Protein AF-A0A1B0GMY0-F1 (afdb_monomer)

Foldseek 3Di:
DWPDWADQDPPVRDTDTKDKDKDKDADQVQADDDPDQKDKDDVVVVVVDDDDPDDDPPCPDKDQPPPDDFQWTWMAGNRRMIMIIGIID

InterPro domains:
  IPR006201 Neurotransmitter-gated ion-channel [PTHR18945] (2-83)
  IPR006202 Neurotransmitter-gated ion-channel ligand-binding domain [PF02931] (2-88)
  IPR036734 Neurotransmitter-gated ion-channel ligand-binding domain superfamily [G3DSA:2.70.170.10] (1-89)
  IPR036734 Neurotransmitter-gated ion-channel ligand-binding domain superfamily [SSF63712] (2-88)

Nearest PDB structures (foldseek):
  7qna-assembly1_A  TM=9.754E-01  e=8.833E-07  Homo sapiens
  8bhg-assembly1_A  TM=9.644E-01  e=6.723E-07  Homo sapiens
  6dw1-assembly1_A  TM=9.597E-01  e=6.028E-07  Rattus norvegicus
  6x40-assembly1_E  TM=9.676E-01  e=7.499E-07  Homo sapiens
  8bej-assembly1_A  TM=9.546E-01  e=8.833E-07  Homo sapiens

Structure (mmCIF, N/CA/C/O backbone):
data_AF-A0A1B0GMY0-F1
#
_entry.id   AF-A0A1B0GMY0-F1
#
loop_
_atom_site.group_PDB
_atom_site.id
_atom_site.type_symbol
_atom_site.label_atom_id
_atom_site.label_alt_id
_atom_site.label_comp_id
_atom_site.label_asym_id
_atom_site.label_entity_id
_atom_site.label_seq_id
_atom_site.pdbx_PDB_ins_code
_atom_site.Cartn_x
_atom_site.Cartn_y
_atom_site.Cartn_z
_atom_site.occupancy
_atom_site.B_iso_or_equiv
_atom_site.auth_seq_id
_atom_site.auth_comp_id
_atom_site.auth_asym_id
_atom_site.auth_atom_id
_atom_site.pdbx_PDB_model_num
ATOM 1 N N . MET A 1 1 ? -2.503 6.106 -7.663 1.00 82.12 1 MET A N 1
ATOM 2 C CA . MET A 1 1 ? -2.270 7.432 -8.282 1.00 82.12 1 MET A CA 1
ATOM 3 C C . MET A 1 1 ? -0.840 7.452 -8.762 1.00 82.12 1 MET A C 1
ATOM 5 O O . MET A 1 1 ? 0.032 7.117 -7.972 1.00 82.12 1 MET A O 1
ATOM 9 N N . VAL A 1 2 ? -0.618 7.796 -10.026 1.00 85.38 2 VAL A N 1
ATOM 10 C CA . VAL A 1 2 ? 0.728 7.919 -10.599 1.00 85.38 2 VAL A CA 1
ATOM 11 C C . VAL A 1 2 ? 1.276 9.293 -10.236 1.00 85.38 2 VAL A C 1
ATOM 13 O O . VAL A 1 2 ? 0.558 10.279 -10.388 1.00 85.38 2 VAL A O 1
ATOM 16 N N . ARG A 1 3 ? 2.498 9.353 -9.707 1.00 86.19 3 ARG A N 1
ATOM 17 C CA . ARG A 1 3 ? 3.188 10.614 -9.411 1.00 86.19 3 ARG A CA 1
ATOM 18 C C . ARG A 1 3 ? 4.094 11.029 -10.552 1.00 86.19 3 ARG A C 1
ATOM 20 O O . ARG A 1 3 ? 4.066 12.185 -10.952 1.00 86.19 3 ARG A O 1
ATOM 27 N N . SER A 1 4 ? 4.860 10.085 -11.077 1.00 88.00 4 SER A N 1
ATOM 28 C CA . SER A 1 4 ? 5.717 10.316 -12.228 1.00 88.00 4 SER A CA 1
ATOM 29 C C . SER A 1 4 ? 5.908 9.032 -13.019 1.00 88.00 4 SER A C 1
ATOM 31 O O . SER A 1 4 ? 5.891 7.924 -12.479 1.00 88.00 4 SER A O 1
ATOM 33 N N . MET A 1 5 ? 6.096 9.218 -14.319 1.00 88.75 5 MET A N 1
ATOM 34 C CA . MET A 1 5 ? 6.691 8.224 -15.198 1.00 88.75 5 MET A CA 1
ATOM 35 C C . MET A 1 5 ? 8.177 8.573 -15.273 1.00 88.75 5 MET A C 1
ATOM 37 O O . MET A 1 5 ? 8.526 9.701 -15.621 1.00 88.75 5 MET A O 1
ATOM 41 N N . GLY A 1 6 ? 9.028 7.649 -14.846 1.00 85.62 6 GLY A N 1
ATOM 42 C CA . GLY A 1 6 ? 10.476 7.787 -14.908 1.00 85.62 6 GLY A CA 1
ATOM 43 C C . GLY A 1 6 ? 11.024 7.498 -16.311 1.00 85.62 6 GLY A C 1
ATOM 44 O O . GLY A 1 6 ? 10.256 7.427 -17.274 1.00 85.62 6 GLY A O 1
ATOM 45 N N . PRO A 1 7 ? 12.351 7.342 -16.448 1.00 88.50 7 PRO A N 1
ATOM 46 C CA . PRO A 1 7 ? 12.974 7.077 -17.738 1.00 88.50 7 PRO A CA 1
ATOM 47 C C . PRO A 1 7 ? 12.454 5.777 -18.358 1.00 88.50 7 PRO A C 1
ATOM 49 O O . PRO A 1 7 ? 12.161 4.805 -17.656 1.00 88.50 7 PRO A O 1
ATOM 52 N N . ILE A 1 8 ? 12.370 5.781 -19.686 1.00 90.44 8 ILE A N 1
ATOM 53 C CA . ILE A 1 8 ? 12.076 4.609 -20.507 1.00 90.44 8 ILE A CA 1
ATOM 54 C C . ILE A 1 8 ? 13.398 4.179 -21.149 1.00 90.44 8 ILE A C 1
ATOM 56 O O . ILE A 1 8 ? 14.040 4.982 -21.824 1.00 90.44 8 ILE A O 1
ATOM 60 N N . SER A 1 9 ? 13.818 2.935 -20.923 1.00 90.31 9 SER A N 1
ATOM 61 C CA . SER A 1 9 ? 14.940 2.315 -21.635 1.00 90.31 9 SER A CA 1
ATOM 62 C C . SER A 1 9 ? 14.387 1.525 -22.814 1.00 90.31 9 SER A C 1
ATOM 64 O O . SER A 1 9 ? 13.731 0.499 -22.627 1.00 90.31 9 SER A O 1
ATOM 66 N N . GLU A 1 10 ? 14.650 1.992 -24.034 1.00 90.12 10 GLU A N 1
ATOM 67 C CA . GLU A 1 10 ? 14.293 1.264 -25.259 1.00 90.12 10 GLU A CA 1
ATOM 68 C C . GLU A 1 10 ? 15.144 0.002 -25.434 1.00 90.12 10 GLU A C 1
ATOM 70 O O . GLU A 1 10 ? 14.636 -1.027 -25.872 1.00 90.12 10 GLU A O 1
ATOM 75 N N . VAL A 1 11 ? 16.418 0.061 -25.023 1.00 94.31 11 VAL A N 1
ATOM 76 C CA . VAL A 1 11 ? 17.368 -1.061 -25.103 1.00 94.31 11 VAL A CA 1
ATOM 77 C C . VAL A 1 11 ? 16.919 -2.221 -24.214 1.00 94.31 11 VAL A C 1
ATOM 79 O O . VAL A 1 11 ? 16.939 -3.372 -24.640 1.00 94.31 11 VAL A O 1
ATOM 82 N N . ASP A 1 12 ? 16.470 -1.920 -22.993 1.00 89.31 12 ASP A N 1
ATOM 83 C CA . ASP A 1 12 ? 16.060 -2.942 -22.021 1.00 89.31 12 ASP A CA 1
ATOM 84 C C . ASP A 1 12 ? 14.553 -3.234 -22.036 1.00 89.31 12 ASP A C 1
ATOM 86 O O . ASP A 1 12 ? 14.091 -4.116 -21.296 1.00 89.31 12 ASP A O 1
ATOM 90 N N . MET A 1 13 ? 13.793 -2.472 -22.832 1.00 91.12 13 MET A N 1
ATOM 91 C CA . MET A 1 13 ? 12.329 -2.427 -22.838 1.00 91.12 13 MET A CA 1
ATOM 92 C C . MET A 1 13 ? 11.750 -2.250 -21.424 1.00 91.12 13 MET A C 1
ATOM 94 O O . MET A 1 13 ? 10.873 -3.002 -20.992 1.00 91.12 13 MET A O 1
ATOM 98 N N . THR A 1 14 ? 12.272 -1.282 -20.666 1.00 88.44 14 THR A N 1
ATOM 99 C CA . THR A 1 14 ? 11.854 -1.005 -19.281 1.00 88.44 14 THR A CA 1
ATOM 100 C C . THR A 1 14 ? 11.403 0.430 -19.088 1.00 88.44 14 THR A C 1
ATOM 102 O O . THR A 1 14 ? 11.776 1.329 -19.835 1.00 88.44 14 THR A O 1
ATOM 105 N N . TYR A 1 15 ? 10.599 0.650 -18.052 1.00 87.75 15 TYR A N 1
ATOM 106 C CA . TYR A 1 15 ? 10.249 1.978 -17.574 1.00 87.75 15 TYR A CA 1
ATOM 107 C C . TYR A 1 15 ? 10.256 1.994 -16.044 1.00 87.75 15 TYR A C 1
ATOM 109 O O . TYR A 1 15 ? 10.027 0.962 -15.407 1.00 87.75 15 TYR A O 1
ATOM 117 N N . SER A 1 16 ? 10.499 3.163 -15.457 1.00 86.81 16 SER A N 1
ATOM 118 C CA . SER A 1 16 ? 10.347 3.397 -14.014 1.00 86.81 16 SER A CA 1
ATOM 119 C C . SER A 1 16 ? 9.060 4.168 -13.723 1.00 86.81 16 SER A C 1
ATOM 121 O O . SER A 1 16 ? 8.584 4.925 -14.571 1.00 86.81 16 SER A O 1
ATOM 123 N N . MET A 1 17 ? 8.476 4.006 -12.535 1.00 87.06 17 MET A N 1
ATOM 124 C CA . MET A 1 17 ? 7.206 4.656 -12.197 1.00 87.06 17 MET A CA 1
ATOM 125 C C . MET A 1 17 ? 7.061 4.868 -10.690 1.00 87.06 17 MET A C 1
ATOM 127 O O . MET A 1 17 ? 6.988 3.902 -9.945 1.00 87.06 17 MET A O 1
ATOM 131 N N . ASP A 1 18 ? 6.889 6.118 -10.250 1.00 86.44 18 ASP A N 1
ATOM 132 C CA . ASP A 1 18 ? 6.528 6.428 -8.858 1.00 86.44 18 ASP A CA 1
ATOM 133 C C . ASP A 1 18 ? 5.003 6.494 -8.732 1.00 86.44 18 ASP A C 1
ATOM 135 O O . ASP A 1 18 ? 4.332 7.272 -9.425 1.00 86.44 18 ASP A O 1
ATOM 139 N N . CYS A 1 19 ? 4.424 5.694 -7.839 1.00 86.81 19 CYS A N 1
ATOM 140 C CA . CYS A 1 19 ? 2.990 5.702 -7.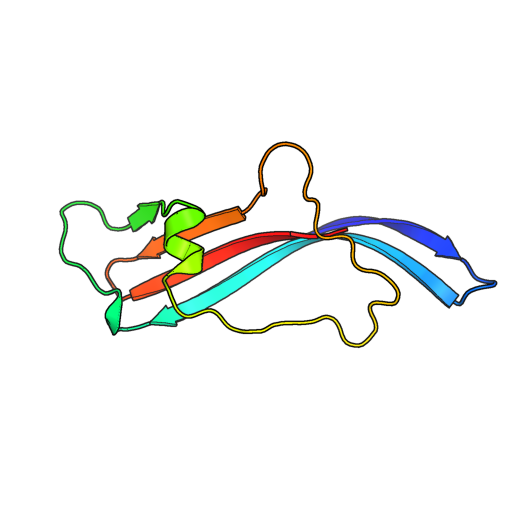603 1.00 86.81 19 CYS A CA 1
ATOM 141 C C . CYS A 1 19 ? 2.593 5.451 -6.146 1.00 86.81 19 CYS A C 1
ATOM 143 O O . CYS A 1 19 ? 3.247 4.751 -5.376 1.00 86.81 19 CYS A O 1
ATOM 145 N N . TYR A 1 20 ? 1.429 5.990 -5.781 1.00 88.12 20 TYR A N 1
ATOM 146 C CA . TYR A 1 20 ? 0.688 5.538 -4.611 1.00 88.12 20 TYR A CA 1
ATOM 147 C C . TYR A 1 20 ? -0.208 4.368 -4.993 1.00 88.12 20 TYR A C 1
ATOM 149 O O . TYR A 1 20 ? -1.205 4.538 -5.714 1.00 88.12 20 TYR A O 1
ATOM 157 N N . PHE A 1 21 ? 0.126 3.203 -4.457 1.00 88.94 21 PHE A N 1
ATOM 158 C CA . PHE A 1 21 ? -0.655 1.988 -4.553 1.00 88.94 21 PHE A CA 1
ATOM 159 C C . PHE A 1 21 ? -1.628 1.909 -3.377 1.00 88.94 21 PHE A C 1
ATOM 161 O O . PHE A 1 21 ? -1.215 1.918 -2.217 1.00 88.94 21 PHE A O 1
ATOM 168 N N . ARG A 1 22 ? -2.930 1.882 -3.676 1.00 92.69 22 ARG A N 1
ATOM 169 C CA . ARG A 1 22 ? -3.998 1.831 -2.672 1.00 92.69 22 ARG A CA 1
ATOM 170 C C . ARG A 1 22 ? -4.822 0.574 -2.852 1.00 92.69 22 ARG A C 1
ATOM 172 O O . ARG A 1 22 ? -5.256 0.278 -3.960 1.00 92.69 22 ARG A O 1
ATOM 179 N N . GLN A 1 23 ? -5.076 -0.108 -1.749 1.00 93.38 23 GLN A N 1
ATOM 180 C CA . GLN A 1 23 ? -5.904 -1.300 -1.684 1.00 93.38 23 GLN A CA 1
ATOM 181 C C . GLN A 1 23 ? -6.977 -1.093 -0.628 1.00 93.38 23 GLN A C 1
ATOM 183 O O . GLN A 1 23 ? -6.720 -0.497 0.420 1.00 93.38 23 GLN A O 1
ATOM 188 N N . SER A 1 24 ? -8.175 -1.598 -0.895 1.00 95.44 24 SER A N 1
ATOM 189 C CA . SER A 1 24 ? -9.224 -1.665 0.109 1.00 95.44 24 SER A CA 1
ATOM 190 C C . SER A 1 24 ? -9.868 -3.037 0.085 1.00 95.44 24 SER A C 1
ATOM 192 O O . SER A 1 24 ? -10.169 -3.567 -0.983 1.00 95.44 24 SER A O 1
ATOM 194 N N . TRP A 1 25 ? -10.039 -3.611 1.268 1.00 96.19 25 TRP A N 1
ATOM 195 C CA . TRP A 1 25 ? -10.720 -4.881 1.471 1.00 96.19 25 TRP A CA 1
ATOM 196 C C . TRP A 1 25 ? -11.547 -4.812 2.751 1.00 96.19 25 TRP A C 1
ATOM 198 O O . TRP A 1 25 ? -11.337 -3.937 3.590 1.00 96.19 25 TRP A O 1
ATOM 208 N N . VAL A 1 26 ? -12.500 -5.727 2.898 1.00 96.69 26 VAL A N 1
ATOM 209 C CA . VAL A 1 26 ? -13.322 -5.845 4.106 1.00 96.69 26 VAL A CA 1
ATOM 210 C C . VAL A 1 26 ? -12.901 -7.099 4.858 1.00 96.69 26 VAL A C 1
ATOM 212 O O . VAL A 1 26 ? -12.962 -8.196 4.308 1.00 96.69 26 VAL A O 1
ATOM 215 N N . ASP A 1 27 ? -12.498 -6.937 6.116 1.00 95.88 27 ASP A N 1
ATOM 216 C CA . ASP A 1 27 ? -12.247 -8.029 7.052 1.00 95.88 27 ASP A CA 1
ATOM 217 C C . ASP A 1 27 ? -13.158 -7.866 8.274 1.00 95.88 27 ASP A C 1
ATOM 219 O O . ASP A 1 27 ? -12.890 -7.078 9.180 1.00 95.88 27 ASP A O 1
ATOM 223 N N . ARG A 1 28 ? -14.251 -8.638 8.310 1.00 95.62 28 ARG A N 1
ATOM 224 C CA . ARG A 1 28 ? -15.261 -8.562 9.382 1.00 95.62 28 ARG A CA 1
ATOM 225 C C . ARG A 1 28 ? -14.692 -8.870 10.771 1.00 95.62 28 ARG A C 1
ATOM 227 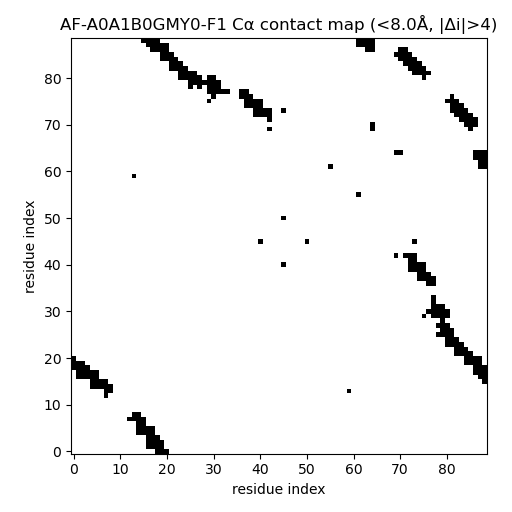O O . ARG A 1 28 ? -15.278 -8.450 11.760 1.00 95.62 28 ARG A O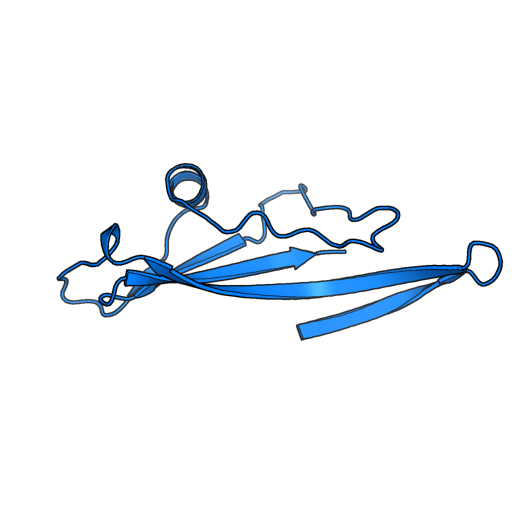 1
ATOM 234 N N . ARG A 1 29 ? -13.557 -9.575 10.861 1.00 95.69 29 ARG A N 1
ATOM 235 C CA . ARG A 1 29 ? -12.888 -9.883 12.139 1.00 95.69 29 ARG A CA 1
ATOM 236 C C . ARG A 1 29 ? -12.271 -8.641 12.784 1.00 95.69 29 ARG A C 1
ATOM 238 O O . ARG A 1 29 ? -11.956 -8.673 13.966 1.00 95.69 29 ARG A O 1
ATOM 245 N N . LEU A 1 30 ? -12.074 -7.578 12.003 1.00 95.12 30 LEU A N 1
ATOM 246 C CA . LEU A 1 30 ? -11.530 -6.299 12.451 1.00 95.12 30 LEU A CA 1
ATOM 247 C C . LEU A 1 30 ? -12.624 -5.256 12.733 1.00 95.12 30 LEU A C 1
ATOM 249 O O . LEU A 1 30 ? -12.294 -4.105 13.005 1.00 95.12 30 LEU A O 1
ATOM 253 N N . ALA A 1 31 ? -13.908 -5.618 12.652 1.00 95.19 31 ALA A N 1
ATOM 254 C CA . ALA A 1 31 ? -14.989 -4.708 13.015 1.00 95.19 31 ALA A CA 1
ATOM 255 C C . ALA A 1 31 ? -14.895 -4.320 14.500 1.00 95.19 31 ALA A C 1
ATOM 257 O O . ALA A 1 31 ? -14.532 -5.135 15.351 1.00 95.19 31 ALA A O 1
ATOM 258 N N . PHE A 1 32 ? -15.215 -3.066 14.810 1.00 93.81 32 PHE A N 1
ATOM 259 C CA . PHE A 1 32 ? -15.129 -2.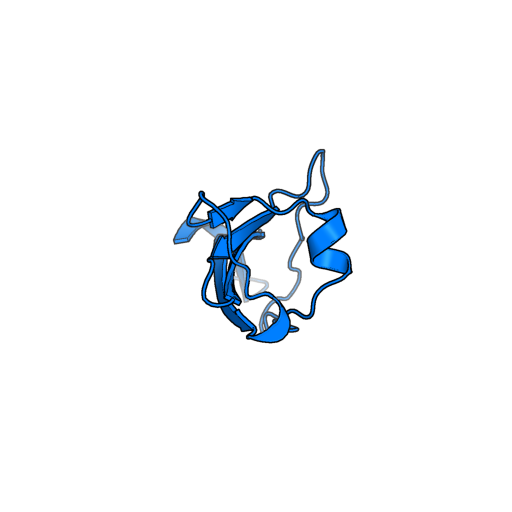533 16.167 1.00 93.81 32 PHE A CA 1
ATOM 260 C C . PHE A 1 32 ? -16.242 -1.517 16.430 1.00 93.81 32 PHE A C 1
ATOM 262 O O . PHE A 1 32 ? -16.725 -0.852 15.516 1.00 93.81 32 PHE A O 1
ATOM 269 N N . HIS A 1 33 ? -16.613 -1.367 17.701 1.00 93.50 33 HIS A N 1
ATOM 270 C CA . HIS A 1 33 ? -17.551 -0.345 18.161 1.00 93.50 33 HIS A CA 1
ATOM 271 C C . HIS A 1 33 ? -16.799 0.675 19.017 1.00 93.50 33 HIS A C 1
ATOM 273 O O . HIS A 1 33 ? -16.337 0.355 20.110 1.00 93.50 33 HIS A O 1
ATOM 279 N N . ALA A 1 34 ? -16.653 1.897 18.511 1.00 89.75 34 ALA A N 1
ATOM 280 C CA . ALA A 1 34 ? -16.042 3.013 19.228 1.00 89.75 34 ALA A CA 1
ATOM 281 C C . ALA A 1 34 ? -16.752 4.324 18.863 1.00 89.75 34 ALA A C 1
ATOM 283 O O . ALA A 1 34 ? -17.534 4.368 17.922 1.00 89.75 34 ALA A O 1
ATOM 284 N N . ALA A 1 35 ? -16.462 5.410 19.582 1.00 89.12 35 ALA A N 1
ATOM 285 C CA . ALA A 1 35 ? -16.996 6.732 19.240 1.00 89.12 35 ALA A CA 1
ATOM 286 C C . ALA A 1 35 ? -16.420 7.294 17.922 1.00 89.12 35 ALA A C 1
ATOM 288 O O . ALA A 1 35 ? -17.019 8.175 17.317 1.00 89.12 35 ALA A O 1
ATOM 289 N N . GLN A 1 36 ? -15.251 6.807 17.486 1.00 91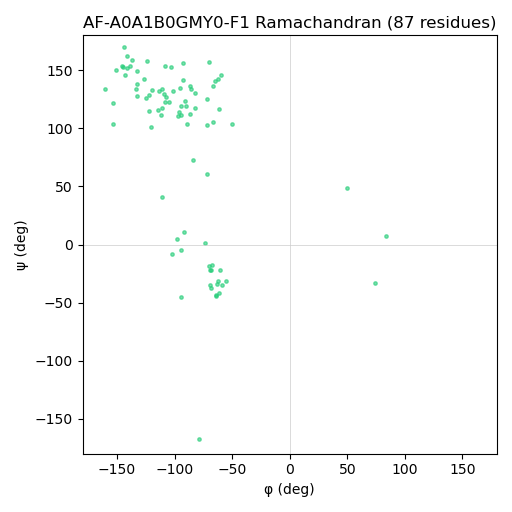.12 36 GLN A N 1
ATOM 290 C CA . GLN A 1 36 ? -14.626 7.192 16.218 1.00 91.12 36 GLN A CA 1
ATOM 291 C C . GLN A 1 36 ? -14.964 6.197 15.109 1.00 91.12 36 GLN A C 1
ATOM 293 O O . GLN A 1 36 ? -14.792 4.991 15.287 1.00 91.12 36 GLN A O 1
ATOM 298 N N . ASP A 1 37 ? -15.335 6.707 13.935 1.00 91.44 37 ASP A N 1
ATOM 299 C CA . ASP A 1 37 ? -15.674 5.897 12.753 1.00 91.44 37 ASP A CA 1
ATOM 300 C C . ASP A 1 37 ? -14.471 5.171 12.139 1.00 91.44 37 ASP A C 1
ATOM 302 O O . ASP A 1 37 ? -14.624 4.186 11.409 1.00 91.44 37 ASP A O 1
ATOM 306 N N . THR A 1 38 ? -13.256 5.662 12.409 1.00 93.56 38 THR A N 1
ATOM 307 C CA . THR A 1 38 ? -12.026 5.111 11.837 1.00 93.56 38 THR A CA 1
ATOM 308 C C . THR A 1 38 ? -10.864 5.126 12.818 1.00 93.56 38 THR A C 1
ATOM 310 O O . THR A 1 38 ? -10.696 6.087 13.564 1.00 93.56 38 THR A O 1
ATOM 313 N N . LEU A 1 39 ? -10.009 4.110 12.727 1.00 92.81 39 LEU A N 1
ATOM 314 C CA . LEU A 1 39 ? -8.744 4.000 13.446 1.00 92.81 39 LEU A CA 1
ATOM 315 C C . LEU A 1 39 ? -7.577 4.060 12.456 1.00 92.81 39 LEU A C 1
ATOM 317 O O . LEU A 1 39 ? -7.568 3.356 11.444 1.00 92.81 39 LEU A O 1
ATOM 321 N N . ALA A 1 40 ? -6.573 4.886 12.751 1.00 91.44 40 ALA A N 1
ATOM 322 C CA . ALA A 1 40 ? -5.286 4.832 12.064 1.00 91.44 40 ALA A CA 1
ATOM 323 C C . ALA A 1 40 ? -4.430 3.733 12.710 1.00 91.44 40 ALA A C 1
ATOM 325 O O . ALA A 1 40 ? -4.118 3.806 13.898 1.00 91.44 40 ALA A O 1
ATOM 326 N N . LEU A 1 41 ? -4.073 2.702 11.944 1.00 86.88 41 LEU A N 1
ATOM 327 C CA . LEU A 1 41 ? -3.291 1.576 12.452 1.00 86.88 41 LEU A CA 1
ATOM 328 C C . LEU A 1 41 ? -1.796 1.806 12.227 1.00 86.88 41 LEU A C 1
ATOM 330 O O . LEU A 1 41 ? -1.371 2.300 11.181 1.00 86.88 41 LEU A O 1
ATOM 334 N N . SER A 1 42 ? -0.987 1.395 13.204 1.00 85.44 42 SER A N 1
ATOM 335 C CA . SER A 1 42 ? 0.465 1.367 13.053 1.00 85.44 42 SER A CA 1
ATOM 336 C C . SER A 1 42 ? 0.895 0.271 12.073 1.00 85.44 42 SER A C 1
ATOM 338 O O . SER A 1 42 ? 0.210 -0.734 11.871 1.00 85.44 42 SER A O 1
ATOM 340 N N . ILE A 1 43 ? 2.083 0.425 11.495 1.00 80.88 43 ILE A N 1
ATOM 341 C CA . ILE A 1 43 ? 2.658 -0.566 10.573 1.00 80.88 43 ILE A CA 1
ATOM 342 C C . ILE A 1 43 ? 2.888 -1.911 11.285 1.00 80.88 43 ILE A C 1
ATOM 344 O O . ILE A 1 43 ? 2.713 -2.967 10.682 1.00 80.88 43 ILE A O 1
ATOM 348 N N . SER A 1 44 ? 3.192 -1.894 12.586 1.00 84.94 44 SER A N 1
ATOM 349 C CA . SER A 1 44 ? 3.321 -3.107 13.404 1.00 84.94 44 SER A CA 1
ATOM 350 C C . SER A 1 44 ? 2.006 -3.884 13.513 1.00 84.94 44 SER A C 1
ATOM 352 O O . SER A 1 44 ? 2.017 -5.111 13.542 1.00 84.94 44 SER A O 1
ATOM 354 N N . MET A 1 45 ? 0.862 -3.190 13.533 1.00 85.12 45 MET A N 1
ATOM 355 C CA . MET A 1 45 ? -0.457 -3.827 13.493 1.00 85.12 45 MET A CA 1
ATOM 356 C C . MET A 1 45 ? -0.714 -4.477 12.127 1.00 85.12 45 MET A C 1
ATOM 358 O O . MET A 1 45 ? -1.261 -5.575 12.071 1.00 85.12 45 MET A O 1
ATOM 362 N N . LEU A 1 46 ? -0.269 -3.845 11.031 1.00 83.00 46 LEU A N 1
ATOM 363 C CA . LEU A 1 46 ? -0.409 -4.393 9.676 1.00 83.00 46 LEU A CA 1
ATOM 364 C C . LEU A 1 46 ? 0.278 -5.759 9.528 1.00 83.00 46 LEU A C 1
ATOM 366 O O . LEU A 1 46 ? -0.228 -6.623 8.822 1.00 83.00 46 LEU A O 1
ATOM 370 N N . ALA A 1 47 ? 1.402 -5.972 10.217 1.00 85.50 47 ALA A N 1
ATOM 371 C CA . ALA A 1 47 ? 2.102 -7.258 10.225 1.00 85.50 47 ALA A CA 1
ATOM 372 C C . ALA A 1 47 ? 1.318 -8.383 10.930 1.00 85.50 47 ALA A C 1
ATOM 374 O O . ALA A 1 47 ? 1.631 -9.555 10.744 1.00 85.50 47 ALA A O 1
ATOM 375 N N . ARG A 1 48 ? 0.311 -8.036 11.742 1.00 89.88 48 ARG A N 1
ATOM 376 C CA . ARG A 1 48 ? -0.497 -8.979 12.531 1.00 89.88 48 ARG A CA 1
ATOM 377 C C . ARG A 1 48 ? -1.874 -9.256 11.934 1.00 89.88 48 ARG A C 1
ATOM 379 O O . ARG A 1 48 ? -2.577 -10.123 12.445 1.00 89.88 48 ARG A O 1
ATOM 386 N N . ILE A 1 49 ? -2.270 -8.524 10.896 1.00 91.06 49 ILE A N 1
ATOM 387 C CA . ILE A 1 49 ? -3.553 -8.715 10.218 1.00 91.06 49 ILE A CA 1
ATOM 388 C C . ILE A 1 49 ? -3.334 -9.331 8.843 1.00 91.06 49 ILE A C 1
ATOM 390 O O . ILE A 1 49 ? -2.289 -9.162 8.214 1.00 91.06 49 ILE A O 1
ATOM 394 N N . TRP A 1 50 ? -4.347 -10.045 8.366 1.00 93.38 50 TRP A N 1
ATOM 395 C CA . TRP A 1 50 ? -4.334 -10.542 7.001 1.00 93.38 50 TRP A CA 1
ATOM 396 C C . TRP A 1 50 ? -4.364 -9.371 6.007 1.00 93.38 50 TRP A C 1
ATOM 398 O O . TRP A 1 50 ? -5.068 -8.378 6.209 1.00 93.38 50 TRP A O 1
ATOM 408 N N . LYS A 1 51 ? -3.605 -9.511 4.920 1.00 90.88 51 LYS A N 1
ATOM 409 C CA . LYS A 1 51 ? -3.568 -8.586 3.784 1.00 90.88 51 LYS A CA 1
ATOM 410 C C . LYS A 1 51 ? -3.454 -9.403 2.490 1.00 90.88 51 LYS A C 1
ATOM 412 O O . LYS A 1 51 ? -2.866 -10.484 2.533 1.00 90.88 51 LYS A O 1
ATOM 417 N N . PRO A 1 52 ? -3.947 -8.903 1.350 1.00 92.44 52 PRO A N 1
ATOM 418 C CA . PRO A 1 52 ? -3.748 -9.571 0.070 1.00 92.44 52 PRO A CA 1
ATOM 419 C C . PRO A 1 52 ? -2.266 -9.562 -0.342 1.00 92.44 52 PRO A C 1
ATOM 421 O O . PRO A 1 52 ? -1.599 -8.527 -0.275 1.00 92.44 52 PRO A O 1
ATOM 424 N N . ASP A 1 53 ? -1.765 -10.694 -0.833 1.00 89.94 53 ASP A N 1
ATOM 425 C CA . ASP A 1 53 ? -0.387 -10.835 -1.324 1.00 89.94 53 ASP A CA 1
ATOM 426 C C . ASP A 1 53 ? -0.283 -10.373 -2.785 1.00 89.94 53 ASP A C 1
ATOM 428 O O . ASP A 1 53 ? -0.207 -11.155 -3.729 1.00 89.94 53 ASP A O 1
ATOM 432 N N . THR A 1 54 ? -0.362 -9.056 -2.984 1.00 88.12 54 THR A N 1
ATOM 433 C CA . THR A 1 54 ? -0.362 -8.439 -4.320 1.00 88.12 54 THR A CA 1
ATOM 434 C C . THR A 1 54 ? 1.050 -8.193 -4.838 1.00 88.12 54 THR A C 1
ATOM 436 O O . THR A 1 54 ? 1.884 -7.644 -4.122 1.00 88.12 54 THR A O 1
ATOM 439 N N . TYR A 1 55 ? 1.297 -8.553 -6.099 1.00 84.56 55 TYR A N 1
ATOM 440 C CA . TYR A 1 55 ? 2.590 -8.409 -6.768 1.00 84.56 55 TYR A CA 1
ATOM 441 C C . TYR A 1 55 ? 2.428 -7.879 -8.203 1.00 84.56 55 TYR A C 1
ATOM 443 O O . TYR A 1 55 ? 1.357 -7.993 -8.801 1.00 84.56 55 TYR A O 1
ATOM 451 N N . PHE A 1 56 ? 3.495 -7.296 -8.758 1.00 83.88 56 PHE A N 1
ATOM 452 C CA . PHE A 1 56 ? 3.534 -6.805 -10.138 1.00 83.88 56 PHE A CA 1
ATOM 453 C C . PHE A 1 56 ? 4.177 -7.852 -11.044 1.00 83.88 56 PHE A C 1
ATOM 455 O O . PHE A 1 56 ? 5.379 -8.078 -10.962 1.00 83.88 56 PHE A O 1
ATOM 462 N N . TYR A 1 57 ? 3.387 -8.466 -11.924 1.00 82.56 57 TYR A N 1
ATOM 463 C CA . TYR A 1 57 ? 3.860 -9.545 -12.798 1.00 82.56 57 TYR A CA 1
ATOM 464 C C . TYR A 1 57 ? 4.991 -9.104 -13.747 1.00 82.56 57 TYR A C 1
ATOM 466 O O . TYR A 1 57 ? 5.987 -9.802 -13.886 1.00 82.56 57 TYR A O 1
ATOM 474 N N . ASN A 1 58 ? 4.878 -7.906 -14.329 1.00 83.31 58 ASN A N 1
ATOM 475 C CA . ASN A 1 58 ? 5.880 -7.342 -15.246 1.00 83.31 58 ASN A CA 1
ATOM 476 C C . ASN A 1 58 ? 6.931 -6.469 -14.537 1.00 83.31 58 ASN A C 1
ATOM 478 O O . ASN A 1 58 ? 7.679 -5.740 -15.189 1.00 83.31 58 ASN A O 1
ATOM 482 N N . GLY A 1 59 ? 6.967 -6.481 -13.203 1.00 74.00 59 GLY A N 1
ATOM 483 C CA . GLY A 1 59 ? 7.964 -5.730 -12.450 1.00 74.00 59 GLY A CA 1
ATOM 484 C C . GLY A 1 59 ? 9.332 -6.386 -12.598 1.00 74.00 59 GLY A C 1
ATOM 485 O O . GLY A 1 59 ? 9.591 -7.389 -11.945 1.00 74.00 59 GLY A O 1
ATOM 486 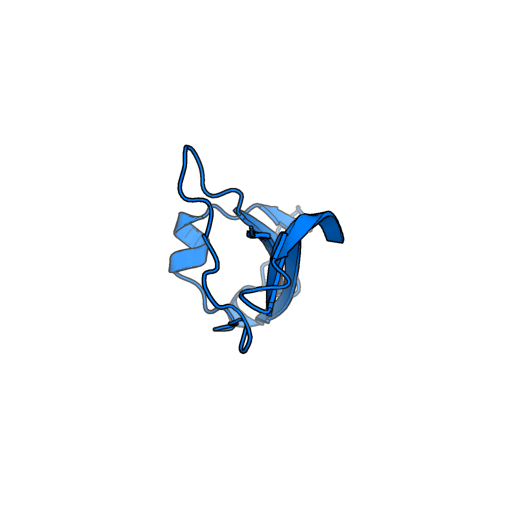N N . LYS A 1 60 ? 10.221 -5.821 -13.427 1.00 73.00 60 LYS A N 1
ATOM 487 C CA . LYS A 1 60 ? 11.616 -6.296 -13.526 1.00 73.00 60 LYS A CA 1
ATOM 488 C C . LYS A 1 60 ? 12.358 -6.099 -12.199 1.00 73.00 60 LYS A C 1
ATOM 490 O O . LYS A 1 60 ? 13.045 -7.001 -11.736 1.00 73.00 60 LYS A O 1
ATOM 495 N N . GLN A 1 61 ? 12.184 -4.932 -11.576 1.00 66.31 61 GLN A N 1
ATOM 496 C CA . GLN A 1 61 ? 12.720 -4.611 -10.257 1.00 66.31 61 GLN A CA 1
ATOM 497 C C . GLN A 1 61 ? 11.830 -3.543 -9.614 1.00 66.31 61 GLN A C 1
ATOM 499 O O . GLN A 1 61 ? 11.876 -2.385 -10.006 1.00 66.31 61 GLN A O 1
ATOM 504 N N . SER A 1 62 ? 10.981 -3.935 -8.664 1.00 59.84 62 SER A N 1
ATOM 505 C CA . SER A 1 62 ? 10.187 -2.992 -7.868 1.00 59.84 62 SER A CA 1
ATOM 506 C C . SER A 1 62 ? 10.914 -2.734 -6.555 1.00 59.84 62 SER A C 1
ATOM 508 O O . SER A 1 62 ? 11.054 -3.659 -5.745 1.00 59.84 62 SER A O 1
ATOM 510 N N . TYR A 1 63 ? 11.388 -1.512 -6.327 1.00 57.59 63 TYR A N 1
ATOM 511 C CA . TYR A 1 63 ? 12.033 -1.179 -5.063 1.00 57.59 63 TYR A CA 1
ATOM 512 C C . TYR A 1 63 ? 10.960 -0.685 -4.094 1.00 57.59 63 TYR A C 1
ATOM 514 O O . TYR A 1 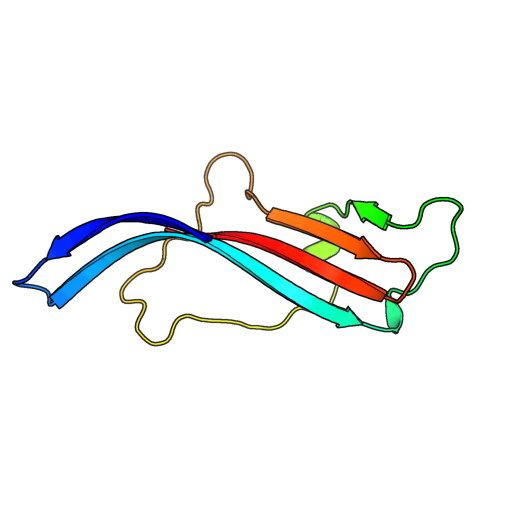63 ? 10.472 0.442 -4.174 1.00 57.59 63 TYR A O 1
ATOM 522 N N . LEU A 1 64 ? 10.567 -1.536 -3.142 1.00 58.34 64 LEU A N 1
ATOM 523 C CA . LEU A 1 64 ? 9.777 -1.061 -2.010 1.00 58.34 64 LEU A CA 1
ATOM 524 C C . LEU A 1 64 ? 10.675 -0.134 -1.188 1.00 58.34 64 LEU A C 1
ATOM 526 O O . LEU A 1 64 ? 11.580 -0.599 -0.495 1.00 58.34 64 LEU A O 1
ATOM 530 N N . HIS A 1 65 ? 10.429 1.175 -1.286 1.00 52.25 65 HIS A N 1
ATOM 531 C CA . HIS A 1 65 ? 11.153 2.205 -0.539 1.00 52.25 65 HIS A CA 1
ATOM 532 C C . HIS A 1 65 ? 11.204 1.857 0.949 1.00 52.25 65 HIS A C 1
ATOM 534 O O . HIS A 1 65 ? 10.219 1.999 1.677 1.00 52.25 65 HIS A O 1
ATOM 540 N N . THR A 1 66 ? 12.367 1.384 1.394 1.00 46.34 66 THR A N 1
ATOM 541 C CA . THR A 1 66 ? 12.647 1.008 2.786 1.00 46.34 66 THR A CA 1
ATOM 542 C C . THR A 1 66 ? 13.644 1.994 3.392 1.00 46.34 66 THR A C 1
ATOM 544 O O . THR A 1 66 ? 14.583 1.599 4.072 1.00 46.34 66 THR A O 1
ATOM 547 N N . ILE A 1 67 ? 13.493 3.293 3.113 1.00 36.44 67 ILE A N 1
ATOM 548 C CA . ILE A 1 67 ? 14.415 4.310 3.625 1.00 36.44 67 ILE A CA 1
ATOM 549 C C . ILE A 1 67 ? 13.626 5.352 4.433 1.00 36.44 67 ILE A C 1
ATOM 551 O O . ILE A 1 67 ? 12.742 6.034 3.926 1.00 36.44 67 ILE A O 1
ATOM 555 N N . THR A 1 68 ? 13.961 5.340 5.728 1.00 46.12 68 THR A N 1
ATOM 556 C CA . THR A 1 68 ? 13.585 6.151 6.906 1.00 46.12 68 THR A CA 1
ATOM 557 C C . THR A 1 68 ? 12.206 5.990 7.557 1.00 46.12 68 THR A C 1
ATOM 559 O O . THR A 1 68 ? 12.140 6.033 8.783 1.00 46.12 68 THR A O 1
ATOM 562 N N . THR A 1 69 ? 11.120 5.683 6.848 1.00 48.97 69 THR A N 1
ATOM 563 C CA . THR A 1 69 ? 9.861 5.169 7.445 1.00 48.97 69 THR A CA 1
ATOM 564 C C . THR A 1 69 ? 9.067 4.493 6.328 1.00 48.97 69 THR A C 1
ATOM 566 O O . THR A 1 69 ? 8.972 5.083 5.251 1.00 48.97 69 THR A O 1
ATOM 569 N N . PRO A 1 70 ? 8.490 3.283 6.489 1.00 56.28 70 PRO A N 1
ATOM 570 C CA . PRO A 1 70 ? 7.656 2.740 5.428 1.00 56.28 70 PRO A CA 1
ATOM 571 C C . PRO A 1 70 ? 6.487 3.709 5.249 1.00 56.28 70 PRO A C 1
ATOM 573 O O . PRO A 1 70 ? 5.712 3.902 6.182 1.00 56.28 70 PRO A O 1
ATOM 576 N N . ASN A 1 71 ? 6.373 4.339 4.077 1.00 64.62 71 ASN A N 1
ATOM 577 C CA . ASN A 1 71 ? 5.274 5.244 3.727 1.00 64.62 71 ASN A CA 1
ATOM 578 C C . ASN A 1 71 ? 3.989 4.431 3.516 1.00 64.62 71 ASN A C 1
ATOM 580 O O . ASN A 1 71 ? 3.448 4.357 2.413 1.00 64.62 71 ASN A O 1
ATOM 584 N N . LYS A 1 72 ? 3.568 3.740 4.574 1.00 74.69 72 LYS A N 1
ATOM 585 C CA . LYS A 1 72 ? 2.439 2.832 4.651 1.00 74.69 72 LYS A CA 1
ATOM 586 C C . LYS A 1 72 ? 1.437 3.457 5.598 1.00 74.69 72 LYS A C 1
ATOM 588 O O . LYS A 1 72 ? 1.708 3.628 6.783 1.00 74.69 72 LYS A O 1
ATOM 593 N N . PHE A 1 73 ? 0.282 3.792 5.058 1.00 83.69 73 PHE A N 1
ATOM 594 C CA . PHE A 1 73 ? -0.845 4.276 5.829 1.00 83.69 73 PHE A CA 1
ATOM 595 C C . PHE A 1 73 ? -1.923 3.198 5.839 1.00 83.69 73 PHE A C 1
ATOM 597 O O . PHE A 1 73 ? -2.280 2.675 4.781 1.00 83.69 73 PHE A O 1
ATOM 604 N N . VAL A 1 74 ? -2.424 2.867 7.028 1.00 90.44 74 VAL A N 1
ATOM 605 C CA . VAL A 1 74 ? -3.512 1.907 7.208 1.00 90.44 74 VAL A CA 1
ATOM 606 C C . VAL A 1 74 ? -4.629 2.576 7.990 1.00 90.44 74 VAL A C 1
ATOM 608 O O . VAL A 1 74 ? -4.406 3.091 9.086 1.00 90.44 74 VAL A O 1
ATOM 611 N N . ARG A 1 75 ? -5.840 2.544 7.442 1.00 94.00 75 ARG A N 1
ATOM 612 C CA . ARG A 1 75 ? -7.052 3.007 8.116 1.00 94.00 75 ARG A CA 1
ATOM 613 C C . ARG A 1 75 ? -8.054 1.871 8.191 1.00 94.00 75 ARG A C 1
ATOM 615 O O . ARG A 1 75 ? -8.350 1.250 7.177 1.00 94.00 75 ARG A O 1
ATOM 622 N N . LEU A 1 76 ? -8.560 1.620 9.387 1.00 95.12 76 LEU A N 1
ATOM 623 C CA . LEU A 1 76 ? -9.602 0.642 9.656 1.00 95.12 76 LEU A CA 1
ATOM 624 C C . LEU A 1 76 ? -10.903 1.384 9.957 1.00 95.12 76 LEU A C 1
ATOM 626 O O . LEU A 1 76 ? -10.920 2.270 10.807 1.00 95.12 76 LEU A O 1
ATOM 630 N N . HIS A 1 77 ? -11.970 1.041 9.255 1.00 96.06 77 HIS A N 1
ATOM 631 C CA . HIS A 1 77 ? -13.320 1.539 9.497 1.00 96.06 77 HIS A CA 1
ATOM 632 C C . HIS A 1 77 ? -14.076 0.589 10.433 1.00 96.06 77 HIS A C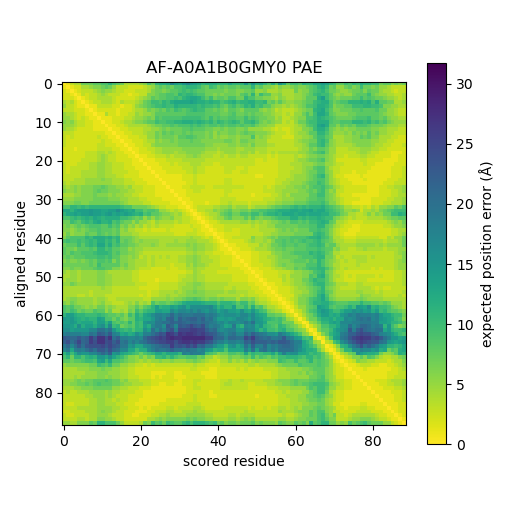 1
ATOM 634 O O . HIS A 1 77 ? -13.756 -0.600 10.499 1.00 96.06 77 HIS A O 1
ATOM 640 N N . GLN A 1 78 ? -15.089 1.102 11.134 1.00 95.50 78 GLN A N 1
ATOM 641 C CA . GLN A 1 78 ? -15.905 0.313 12.072 1.00 95.50 78 GLN A CA 1
ATOM 642 C C . GLN A 1 78 ? -16.538 -0.941 11.451 1.00 95.50 78 GLN A C 1
ATOM 644 O O . GLN A 1 78 ? -16.671 -1.959 12.125 1.00 95.50 78 GLN A O 1
ATOM 649 N N . ASP A 1 79 ? -16.873 -0.898 10.157 1.00 94.75 79 ASP A N 1
ATOM 650 C CA . ASP A 1 79 ? -17.442 -2.019 9.393 1.00 94.75 79 ASP A CA 1
ATOM 651 C C . ASP A 1 79 ? -16.421 -3.132 9.065 1.00 94.75 79 ASP A C 1
ATOM 653 O O . ASP A 1 79 ? -16.754 -4.113 8.396 1.00 94.75 79 ASP A O 1
ATOM 657 N N . GLY A 1 80 ? -15.171 -2.993 9.520 1.00 95.00 80 GLY A N 1
ATOM 658 C CA . GLY A 1 80 ? -14.071 -3.905 9.214 1.00 95.00 80 GLY A CA 1
ATOM 659 C C . GLY A 1 80 ? -13.385 -3.607 7.878 1.00 95.00 80 GLY A C 1
ATOM 660 O O . GLY A 1 80 ? -12.530 -4.380 7.439 1.00 95.00 80 GLY A O 1
ATOM 661 N N . ARG A 1 81 ? -13.724 -2.506 7.194 1.00 96.50 81 ARG A N 1
ATOM 662 C CA . ARG A 1 81 ? -13.024 -2.102 5.971 1.00 96.50 81 ARG A CA 1
ATOM 663 C C . ARG A 1 81 ? -11.632 -1.586 6.294 1.00 96.50 81 ARG A C 1
ATOM 665 O O . ARG A 1 81 ? -11.462 -0.633 7.050 1.00 96.50 81 ARG A O 1
ATOM 672 N N . VAL A 1 82 ? -10.635 -2.176 5.652 1.00 95.31 82 VAL A N 1
ATOM 673 C CA . VAL A 1 82 ? -9.243 -1.743 5.709 1.00 95.31 82 VAL A CA 1
ATOM 674 C C . VAL A 1 82 ? -8.920 -0.971 4.436 1.00 95.31 82 VAL A C 1
ATOM 676 O O . VAL A 1 82 ? -9.216 -1.412 3.324 1.00 95.31 82 VAL A O 1
ATOM 679 N N . LEU A 1 83 ? -8.302 0.192 4.598 1.00 94.62 83 LEU A N 1
ATOM 680 C CA . LEU A 1 83 ? -7.664 0.962 3.542 1.00 94.62 83 LEU A CA 1
ATOM 681 C C . LEU A 1 83 ? -6.157 0.929 3.780 1.00 94.62 83 LEU A C 1
ATOM 683 O O . LEU A 1 83 ? -5.681 1.445 4.789 1.00 94.62 83 LEU A O 1
ATOM 687 N N . TYR A 1 84 ? -5.416 0.361 2.838 1.00 92.38 84 TYR A N 1
ATOM 688 C CA . TYR A 1 84 ? -3.958 0.343 2.820 1.00 92.38 84 TYR A CA 1
ATOM 689 C C . TYR A 1 84 ? -3.448 1.222 1.681 1.00 92.38 84 TYR A C 1
ATOM 691 O O . TYR A 1 84 ? -3.936 1.137 0.554 1.00 92.38 84 TYR A O 1
ATOM 699 N N . SER A 1 85 ? -2.461 2.063 1.966 1.00 90.44 85 SER A N 1
ATOM 700 C CA . SER A 1 85 ? -1.791 2.902 0.977 1.00 90.44 85 SER A CA 1
ATOM 701 C C . SER A 1 85 ? -0.288 2.797 1.152 1.00 90.44 85 SER A C 1
ATOM 703 O O . SER A 1 85 ? 0.208 3.040 2.249 1.00 90.44 85 SER A O 1
ATOM 705 N N . SER A 1 86 ? 0.433 2.503 0.076 1.00 88.50 86 SER A N 1
ATOM 706 C CA . SER A 1 86 ? 1.895 2.479 0.039 1.00 88.50 86 SER A CA 1
ATOM 707 C C . SER A 1 86 ? 2.436 3.222 -1.173 1.00 88.50 86 SER A C 1
ATOM 709 O O . SER A 1 86 ? 1.805 3.227 -2.229 1.00 88.50 86 SER A O 1
ATOM 711 N N . ARG A 1 87 ? 3.619 3.820 -1.042 1.00 85.88 87 ARG A N 1
ATOM 712 C CA . ARG A 1 87 ? 4.380 4.344 -2.183 1.00 85.88 87 ARG A CA 1
ATOM 713 C C . ARG A 1 87 ? 5.260 3.245 -2.787 1.00 85.88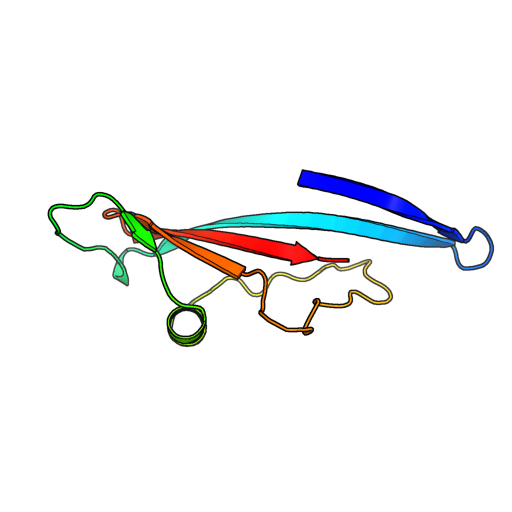 87 ARG A C 1
ATOM 715 O O . ARG A 1 87 ? 5.872 2.492 -2.031 1.00 85.88 87 ARG A O 1
ATOM 722 N N . ILE A 1 88 ? 5.288 3.155 -4.113 1.00 83.25 88 ILE A N 1
ATOM 723 C CA . ILE A 1 88 ? 6.047 2.166 -4.891 1.00 83.25 88 ILE A CA 1
ATOM 724 C C . ILE A 1 88 ? 6.791 2.904 -6.008 1.00 83.25 88 ILE A C 1
ATOM 726 O O . ILE A 1 88 ? 6.201 3.801 -6.612 1.00 83.25 88 ILE A O 1
ATOM 730 N N . GLU A 1 89 ? 8.048 2.521 -6.246 1.00 76.38 89 GLU A N 1
ATOM 731 C CA . GLU A 1 89 ? 8.917 3.014 -7.326 1.00 76.38 89 GLU A CA 1
ATOM 732 C C . GLU A 1 89 ? 9.484 1.865 -8.173 1.00 76.38 89 GLU A C 1
ATOM 734 O O . GLU A 1 89 ? 9.699 0.759 -7.606 1.00 76.38 89 GLU A O 1
#

Radius of gyration: 16.07 Å; Cα contacts (8 Å, |Δi|>4): 150; chains: 1; bounding box: 35×21×44 Å

Sequence (89 aa):
MVRSMGPISEVDMTYSMDCYFRQSWVDRRLAFHAAQDTLALSISMLARIWKPDTYFYNGKQSYLHTITTPNKFVRLHQDGRVLYSSRIE

Mean predicted aligned error: 6.22 Å

Organism: Phlebotomus papatasi (NCBI:txid29031)

Solvent-accessible surface area (backbone atoms only — not comparable to full-atom values): 5483 Å² total; per-residue (Å²): 87,80,77,43,77,50,68,69,40,78,91,76,72,43,71,43,46,37,28,46,50,72,50,73,51,76,40,71,90,62,42,53,90,66,98,59,68,60,44,81,50,54,68,75,54,56,76,74,48,92,73,85,92,80,80,65,90,87,53,90,76,68,52,71,61,81,70,94,58,70,63,58,49,35,38,37,30,38,81,10,36,37,40,41,35,33,59,41,62

pLDDT: mean 84.87, std 13.01, range [36.44, 96.69]

Secondary structure (DSSP, 8-state):
-EEEEEEEETTTTEEEEEEEEEEEEE-GGG----SSSEEEEPHHHHTTS-------TT-S------SSS--EEEEEETTSEEEEEEEE-